Protein AF-A0A329S480-F1 (afdb_monomer_lite)

Organism: NCBI:txid29920

Secondary structure (DSSP, 8-state):
--HHHHHHHHHHHS---HHHHHHHHHHHHHHT-HHHHHHHHHH----HHHHHHHHHHHHHTT-HHHHHHHHHHS---HHHHHHHHHH---HHHHHHHHHHHHHHHHHT-

Radius of gyration: 14.13 Å; chains: 1; bounding box: 31×25×46 Å

Structure (mmCIF, N/CA/C/O backbone):
data_AF-A0A329S480-F1
#
_entry.id   AF-A0A329S480-F1
#
loop_
_atom_site.group_PDB
_atom_site.id
_atom_site.type_symbol
_atom_site.label_atom_id
_atom_site.label_alt_id
_atom_site.label_comp_id
_atom_site.label_asym_id
_atom_site.label_entity_id
_atom_site.label_seq_id
_atom_site.pdbx_PDB_ins_code
_atom_site.Cartn_x
_atom_site.Cartn_y
_atom_site.Cartn_z
_atom_site.occupancy
_atom_site.B_iso_or_equiv
_atom_site.auth_seq_id
_atom_site.auth_comp_id
_atom_site.auth_asym_id
_atom_site.auth_atom_id
_atom_site.pdbx_PDB_model_num
ATOM 1 N N . MET A 1 1 ? -0.527 6.007 -25.780 1.00 40.62 1 MET A N 1
ATOM 2 C CA . MET A 1 1 ? 0.081 4.682 -25.533 1.00 40.62 1 MET A CA 1
ATOM 3 C C . MET A 1 1 ? 0.460 4.602 -24.070 1.00 40.62 1 MET A C 1
ATOM 5 O O . MET A 1 1 ? 1.236 5.419 -23.592 1.00 40.62 1 MET A O 1
ATOM 9 N N . SER A 1 2 ? -0.201 3.707 -23.349 1.00 47.31 2 SER A N 1
ATOM 10 C CA . SER A 1 2 ? -0.202 3.610 -21.893 1.00 47.31 2 SER A CA 1
ATOM 11 C C . SER A 1 2 ? 1.169 3.182 -21.370 1.00 47.31 2 SER A C 1
ATOM 13 O O . SER A 1 2 ? 1.542 2.022 -21.517 1.00 47.31 2 SER A O 1
ATOM 15 N N . GLY A 1 3 ? 1.911 4.093 -20.731 1.00 57.50 3 GLY A N 1
ATOM 16 C CA . GLY A 1 3 ? 3.223 3.790 -20.135 1.00 57.50 3 GLY A CA 1
ATOM 17 C C . GLY A 1 3 ? 3.207 2.587 -19.178 1.00 57.50 3 GLY A C 1
ATOM 18 O O . GLY A 1 3 ? 4.215 1.901 -19.047 1.00 57.50 3 GLY A O 1
ATOM 19 N N . GLY A 1 4 ? 2.048 2.258 -18.593 1.00 58.38 4 GLY A N 1
ATOM 20 C CA . GLY A 1 4 ? 1.856 1.045 -17.794 1.00 58.38 4 GLY A CA 1
ATOM 21 C C . GLY A 1 4 ? 2.103 -0.265 -18.556 1.00 58.38 4 GLY A C 1
ATOM 22 O O . GLY A 1 4 ? 2.667 -1.185 -17.978 1.00 58.38 4 GLY A O 1
ATOM 23 N N . ILE A 1 5 ? 1.772 -0.341 -19.851 1.00 59.41 5 ILE A N 1
ATOM 24 C CA . ILE A 1 5 ? 1.969 -1.557 -20.666 1.00 59.41 5 ILE A CA 1
ATOM 25 C C . ILE A 1 5 ? 3.462 -1.802 -20.928 1.00 59.41 5 ILE A C 1
ATOM 27 O O . ILE A 1 5 ? 3.919 -2.940 -20.864 1.00 59.41 5 ILE A O 1
ATOM 31 N N . VAL A 1 6 ? 4.241 -0.738 -21.163 1.00 59.88 6 VAL A N 1
ATOM 32 C CA . VAL A 1 6 ? 5.698 -0.840 -21.372 1.00 59.88 6 VAL A CA 1
ATOM 33 C C . VAL A 1 6 ? 6.399 -1.279 -2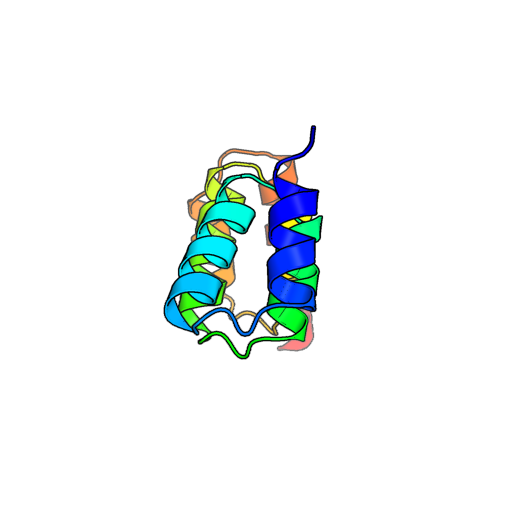0.084 1.00 59.88 6 VAL A C 1
ATOM 35 O O . VAL A 1 6 ? 7.239 -2.175 -20.114 1.00 59.88 6 VAL A O 1
ATOM 38 N N . VAL A 1 7 ? 6.009 -0.707 -18.940 1.00 61.06 7 VAL A N 1
ATOM 39 C CA . VAL A 1 7 ? 6.541 -1.092 -17.623 1.00 61.06 7 VAL A CA 1
ATOM 40 C C . VAL A 1 7 ? 6.199 -2.546 -17.290 1.00 61.06 7 VAL A C 1
ATOM 42 O O . VAL A 1 7 ? 7.069 -3.290 -16.843 1.00 61.06 7 VAL A O 1
ATOM 45 N N . LEU A 1 8 ? 4.965 -2.980 -17.560 1.00 59.38 8 LEU A N 1
ATOM 46 C CA . LEU A 1 8 ? 4.533 -4.358 -17.329 1.00 59.38 8 LEU A CA 1
ATOM 47 C C . LEU A 1 8 ? 5.309 -5.358 -18.202 1.00 59.38 8 LEU A C 1
ATOM 49 O O . LEU A 1 8 ? 5.731 -6.404 -17.712 1.00 59.38 8 LEU A O 1
ATOM 53 N N . ALA A 1 9 ? 5.542 -5.025 -19.475 1.00 58.69 9 ALA A N 1
ATOM 54 C CA . ALA A 1 9 ? 6.327 -5.853 -20.389 1.00 58.69 9 ALA A CA 1
ATOM 55 C C . ALA A 1 9 ? 7.785 -6.007 -19.922 1.00 58.69 9 ALA A C 1
ATOM 57 O O . ALA A 1 9 ? 8.323 -7.114 -19.966 1.00 58.69 9 ALA A O 1
ATOM 58 N N . LEU A 1 10 ? 8.401 -4.938 -19.405 1.00 59.81 10 LEU A N 1
ATOM 59 C CA . LEU A 1 10 ? 9.741 -4.998 -18.812 1.00 59.81 10 LEU A CA 1
ATOM 60 C C . LEU A 1 10 ? 9.762 -5.838 -17.530 1.00 59.81 10 LEU A C 1
ATOM 62 O O . LEU A 1 10 ? 10.619 -6.700 -17.401 1.00 59.81 10 LEU A O 1
ATOM 66 N N . CYS A 1 11 ? 8.786 -5.681 -16.632 1.00 59.91 11 CYS A N 1
ATOM 67 C CA . CYS A 1 11 ? 8.688 -6.506 -15.417 1.00 59.91 11 CYS A CA 1
ATOM 68 C C . CYS A 1 11 ? 8.460 -8.000 -15.720 1.00 59.91 11 CYS A C 1
ATOM 70 O O . CYS A 1 11 ? 8.697 -8.862 -14.869 1.00 59.91 11 CYS A O 1
ATOM 72 N N . ASN A 1 12 ? 7.924 -8.321 -16.901 1.00 61.12 12 ASN A N 1
ATOM 73 C CA . ASN A 1 12 ? 7.637 -9.689 -17.322 1.00 61.12 12 ASN A CA 1
ATOM 74 C C . ASN A 1 12 ? 8.783 -10.353 -18.092 1.00 61.12 12 ASN A C 1
ATOM 76 O O . ASN A 1 12 ? 8.968 -11.551 -17.907 1.00 61.12 12 ASN A O 1
ATOM 80 N N . ASN A 1 13 ? 9.548 -9.605 -18.894 1.00 59.62 13 ASN A N 1
ATOM 81 C CA . ASN A 1 13 ? 10.580 -10.161 -19.780 1.00 59.62 13 ASN A CA 1
ATOM 82 C C . ASN A 1 13 ? 12.020 -9.733 -19.448 1.00 59.62 13 ASN A C 1
ATOM 84 O O . ASN A 1 13 ? 12.955 -10.360 -19.938 1.00 59.62 13 ASN A O 1
ATOM 88 N N . ALA A 1 14 ? 12.226 -8.691 -18.639 1.00 57.84 14 ALA A N 1
ATOM 89 C CA . ALA A 1 14 ? 13.546 -8.237 -18.217 1.00 57.84 14 ALA A CA 1
ATOM 90 C C . ALA A 1 14 ? 13.737 -8.471 -16.713 1.00 57.84 14 ALA A C 1
ATOM 92 O O . ALA A 1 14 ? 12.840 -8.235 -15.904 1.00 57.84 14 ALA A O 1
ATOM 93 N N . CYS A 1 15 ? 14.935 -8.913 -16.330 1.00 63.41 15 CYS A N 1
ATOM 94 C CA . CYS A 1 15 ? 15.351 -8.995 -14.935 1.00 63.41 15 CYS A CA 1
ATOM 95 C C . CYS A 1 15 ? 15.593 -7.564 -14.420 1.00 63.41 15 CYS A C 1
ATOM 97 O O . CYS A 1 15 ? 16.723 -7.077 -14.429 1.00 63.41 15 CYS A O 1
ATOM 99 N N . ILE A 1 16 ? 14.524 -6.835 -14.075 1.00 74.31 16 ILE A N 1
ATOM 100 C CA . ILE A 1 16 ? 14.665 -5.514 -13.451 1.00 74.31 16 ILE A CA 1
ATOM 101 C C . ILE A 1 16 ? 15.292 -5.690 -12.065 1.00 74.31 16 ILE A C 1
ATOM 103 O O . ILE A 1 16 ? 14.961 -6.633 -11.340 1.00 74.31 16 ILE A O 1
ATOM 107 N N . SER A 1 17 ? 16.222 -4.804 -11.706 1.00 84.69 17 SER A N 1
ATOM 108 C CA . SER A 1 17 ? 16.882 -4.852 -10.400 1.00 84.69 17 SER A CA 1
ATOM 109 C C . SER A 1 17 ? 15.873 -4.623 -9.271 1.00 84.69 17 SER A C 1
ATOM 111 O O . SER A 1 17 ? 14.839 -3.983 -9.469 1.00 84.69 17 SER A O 1
ATOM 113 N N . SER A 1 18 ? 16.182 -5.099 -8.062 1.00 83.88 18 SER A N 1
ATOM 114 C CA . SER A 1 18 ? 15.340 -4.858 -6.880 1.00 83.88 18 SER A CA 1
ATOM 115 C C . SER A 1 18 ? 15.127 -3.365 -6.603 1.00 83.88 18 SER A C 1
ATOM 117 O O . SER A 1 18 ? 14.048 -2.968 -6.172 1.00 83.88 18 SER A O 1
ATOM 119 N N . GLU A 1 19 ? 16.131 -2.534 -6.891 1.00 88.06 19 GLU A N 1
ATOM 120 C CA . GLU A 1 19 ? 16.048 -1.073 -6.786 1.00 88.06 19 GLU A CA 1
ATOM 121 C C . GLU A 1 19 ? 15.049 -0.490 -7.794 1.00 88.06 19 GLU A C 1
ATOM 123 O O . GLU A 1 19 ? 14.165 0.280 -7.424 1.00 88.06 19 GLU A O 1
ATOM 128 N N . MET A 1 20 ? 15.116 -0.930 -9.053 1.00 88.81 20 MET A N 1
ATOM 129 C CA . MET A 1 20 ? 14.167 -0.502 -10.077 1.00 88.81 20 MET A CA 1
ATOM 130 C C . MET A 1 20 ? 12.749 -0.984 -9.756 1.00 88.81 20 MET A C 1
ATOM 132 O O . MET A 1 20 ? 11.795 -0.221 -9.883 1.00 88.81 20 MET A O 1
ATOM 136 N N . ALA A 1 21 ? 12.589 -2.226 -9.294 1.00 90.62 21 ALA A N 1
ATOM 137 C CA . ALA A 1 21 ? 11.292 -2.752 -8.877 1.00 90.62 21 ALA A CA 1
ATOM 138 C C . ALA A 1 21 ? 10.685 -1.926 -7.730 1.00 90.62 21 ALA A C 1
ATOM 140 O O . ALA A 1 21 ? 9.487 -1.639 -7.754 1.00 90.62 21 ALA A O 1
ATOM 141 N N . LEU A 1 22 ? 11.508 -1.504 -6.762 1.00 92.88 22 LEU A N 1
ATOM 142 C CA . LEU A 1 22 ? 11.101 -0.631 -5.663 1.00 92.88 22 LEU A CA 1
ATOM 143 C C . LEU A 1 22 ? 10.622 0.736 -6.168 1.00 92.88 22 LEU A C 1
ATOM 145 O O . LEU A 1 22 ? 9.525 1.170 -5.808 1.00 92.88 22 LEU A O 1
ATOM 149 N N . GLU A 1 23 ? 11.407 1.395 -7.022 1.00 92.88 23 GLU A N 1
A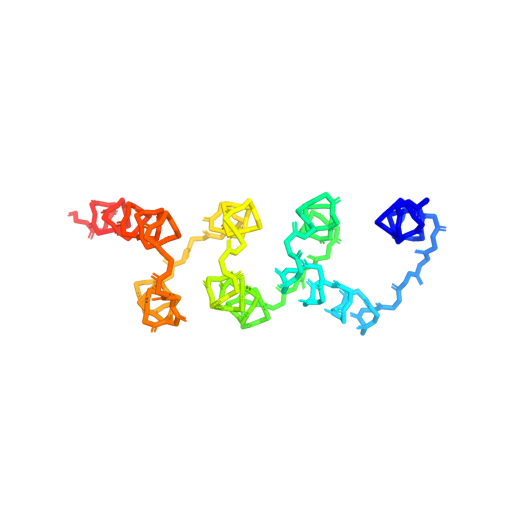TOM 150 C CA . GLU A 1 23 ? 11.052 2.708 -7.570 1.00 92.88 23 GLU A CA 1
ATOM 151 C C . GLU A 1 23 ? 9.750 2.640 -8.382 1.00 92.88 23 GLU A C 1
ATOM 153 O O . GLU A 1 23 ? 8.830 3.444 -8.190 1.00 92.88 23 GLU A O 1
ATOM 158 N N . VAL 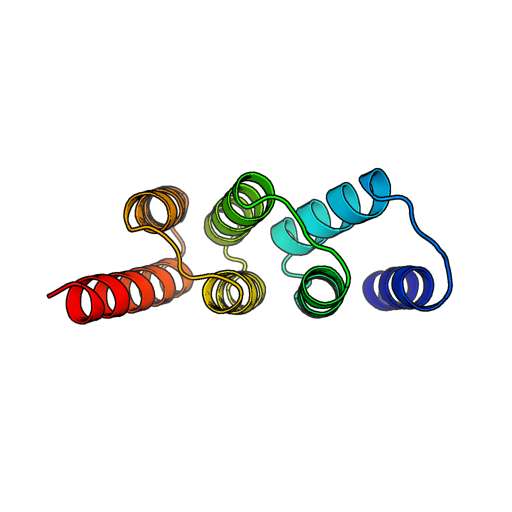A 1 24 ? 9.634 1.636 -9.258 1.00 93.25 24 VAL A N 1
ATOM 159 C CA . VAL A 1 24 ? 8.437 1.415 -10.076 1.00 93.25 24 VAL A CA 1
ATOM 160 C C . VAL A 1 24 ? 7.223 1.155 -9.186 1.00 93.25 24 VAL A C 1
ATOM 162 O O . VAL A 1 24 ? 6.163 1.736 -9.428 1.00 93.25 24 VAL A O 1
ATOM 165 N N . PHE A 1 25 ? 7.366 0.335 -8.142 1.00 95.38 25 PHE A N 1
ATOM 166 C CA . PHE A 1 25 ? 6.292 0.038 -7.196 1.00 95.38 25 PHE A CA 1
ATOM 167 C C . PHE A 1 25 ? 5.788 1.304 -6.493 1.00 95.38 25 PHE A C 1
ATOM 169 O O . PHE A 1 25 ? 4.589 1.594 -6.530 1.00 95.38 25 PHE A O 1
ATOM 176 N N . GLN A 1 26 ? 6.691 2.110 -5.929 1.00 95.94 26 GLN A N 1
ATOM 177 C CA . GLN A 1 26 ? 6.335 3.361 -5.252 1.00 95.94 26 GLN A CA 1
ATOM 178 C C . GLN A 1 26 ? 5.668 4.357 -6.210 1.00 95.94 26 GLN A C 1
ATOM 180 O O . GLN A 1 26 ? 4.644 4.967 -5.882 1.00 95.94 26 GLN A O 1
ATOM 185 N N . LYS A 1 27 ? 6.200 4.496 -7.432 1.00 95.75 27 LYS A N 1
ATOM 186 C CA . LYS A 1 27 ? 5.639 5.405 -8.438 1.00 95.75 27 LYS A CA 1
ATOM 187 C C . LYS A 1 27 ? 4.262 4.953 -8.914 1.00 95.75 27 LYS A C 1
ATOM 189 O O . LYS A 1 27 ? 3.375 5.793 -9.077 1.00 95.75 27 LYS A O 1
ATOM 194 N N . ALA A 1 28 ? 4.079 3.653 -9.133 1.00 96.00 28 ALA A N 1
ATOM 195 C CA . ALA A 1 28 ? 2.804 3.069 -9.525 1.00 96.00 28 ALA A CA 1
ATOM 196 C C . ALA A 1 28 ? 1.753 3.259 -8.427 1.00 96.00 28 ALA A C 1
ATOM 198 O O . ALA A 1 28 ? 0.647 3.712 -8.726 1.00 96.00 28 ALA A O 1
ATOM 199 N N . ALA A 1 29 ? 2.122 3.017 -7.165 1.00 97.56 29 ALA A N 1
ATOM 200 C CA . ALA A 1 29 ? 1.227 3.213 -6.033 1.00 97.56 29 ALA A CA 1
ATOM 201 C C . ALA A 1 29 ? 0.783 4.679 -5.897 1.00 97.56 29 ALA A C 1
ATOM 203 O O . ALA A 1 29 ? -0.406 4.973 -5.791 1.00 97.56 29 ALA A O 1
ATOM 204 N N . SER A 1 30 ? 1.732 5.612 -6.004 1.00 96.44 30 SER A N 1
ATOM 205 C CA . SER A 1 30 ? 1.476 7.055 -5.937 1.00 96.44 30 SER A CA 1
ATOM 206 C C . SER A 1 30 ? 0.553 7.568 -7.054 1.00 96.44 30 SER A C 1
ATOM 208 O O . SER A 1 30 ? -0.219 8.505 -6.836 1.00 96.44 30 SER A O 1
ATOM 210 N N . ARG A 1 31 ? 0.625 6.963 -8.249 1.00 96.00 31 ARG A N 1
ATOM 211 C CA . ARG A 1 31 ? -0.132 7.367 -9.448 1.00 96.00 31 ARG A CA 1
ATOM 212 C C . ARG A 1 31 ? -1.436 6.596 -9.668 1.00 96.00 31 ARG A C 1
ATOM 214 O O . ARG A 1 31 ? -2.118 6.882 -10.647 1.00 96.00 31 ARG A O 1
ATOM 221 N N . GLY A 1 32 ? -1.757 5.616 -8.824 1.00 95.69 32 GLY A N 1
ATOM 222 C CA . GLY A 1 32 ? -2.977 4.821 -8.987 1.00 95.69 32 GLY A CA 1
ATOM 223 C C . GLY A 1 32 ? -2.899 3.721 -10.040 1.00 95.69 32 GLY A C 1
ATOM 224 O O . GLY A 1 32 ? -3.934 3.282 -10.524 1.00 95.69 32 GLY A O 1
ATOM 225 N N . ASN A 1 33 ? -1.699 3.278 -10.420 1.00 95.94 33 ASN A N 1
ATOM 226 C CA . ASN A 1 33 ? -1.520 2.272 -11.465 1.00 95.94 33 ASN A CA 1
ATOM 227 C C . ASN A 1 33 ? -1.574 0.849 -10.884 1.00 95.94 33 ASN A C 1
ATOM 229 O O . ASN A 1 33 ? -0.549 0.173 -10.761 1.00 95.94 33 ASN A O 1
ATOM 233 N N . ASP A 1 34 ? -2.766 0.403 -10.484 1.00 95.88 34 ASP A N 1
ATOM 234 C CA . ASP A 1 34 ? -2.967 -0.893 -9.830 1.00 95.88 34 ASP A CA 1
ATOM 235 C C . ASP A 1 34 ? -2.610 -2.090 -10.726 1.00 95.88 34 ASP A C 1
ATOM 237 O O . ASP A 1 34 ? -2.133 -3.108 -10.224 1.00 95.88 34 ASP A O 1
ATOM 241 N N . GLU A 1 35 ? -2.711 -1.929 -12.045 1.00 94.19 35 GLU A N 1
ATOM 242 C CA . GLU A 1 35 ? -2.274 -2.914 -13.046 1.00 94.19 35 GLU A CA 1
ATOM 243 C C . GLU A 1 35 ? -0.755 -3.164 -13.047 1.00 94.19 35 GLU A C 1
ATOM 245 O O . GLU A 1 35 ? -0.299 -4.205 -13.511 1.00 94.19 35 GLU A O 1
ATOM 250 N N . VAL A 1 36 ? 0.042 -2.246 -12.485 1.00 92.88 36 VAL A N 1
ATOM 251 C CA . VAL A 1 36 ? 1.484 -2.446 -12.246 1.00 92.88 36 VAL A CA 1
ATOM 252 C C . VAL A 1 36 ? 1.760 -2.869 -10.799 1.00 92.88 36 VAL A C 1
ATOM 254 O O . VAL A 1 36 ? 2.630 -3.701 -10.556 1.00 92.88 36 VAL A O 1
ATOM 257 N N . VAL A 1 37 ? 0.998 -2.360 -9.828 1.00 95.50 37 VAL A N 1
ATOM 258 C CA . VAL A 1 37 ? 1.164 -2.704 -8.402 1.00 95.50 37 VAL A CA 1
ATOM 259 C C . VAL A 1 37 ? 0.891 -4.189 -8.136 1.00 95.50 37 VAL A C 1
ATOM 261 O O . VAL A 1 37 ? 1.699 -4.841 -7.476 1.00 95.50 37 VAL A O 1
ATOM 264 N N . LYS A 1 38 ? -0.212 -4.741 -8.665 1.00 94.56 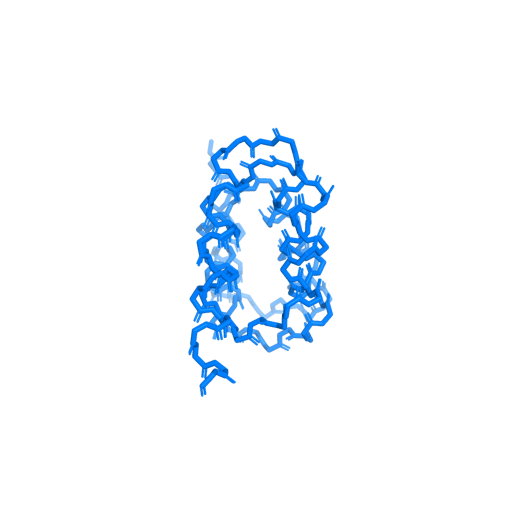38 LYS A N 1
ATOM 265 C CA . LYS A 1 38 ? -0.596 -6.156 -8.486 1.00 94.56 38 LYS A CA 1
ATOM 266 C C . LYS A 1 38 ? 0.525 -7.131 -8.893 1.00 94.56 38 LYS A C 1
ATOM 268 O O . LYS A 1 38 ? 0.942 -7.927 -8.049 1.00 94.56 38 LYS A O 1
ATOM 273 N N . PRO A 1 39 ? 1.062 -7.086 -10.132 1.00 91.75 39 PRO A N 1
ATOM 274 C CA . PRO A 1 39 ? 2.105 -8.018 -10.546 1.00 91.75 39 PRO A CA 1
ATOM 275 C C . PRO A 1 39 ? 3.412 -7.808 -9.776 1.00 91.75 39 PRO A C 1
ATOM 277 O O . PRO A 1 39 ? 4.076 -8.791 -9.455 1.0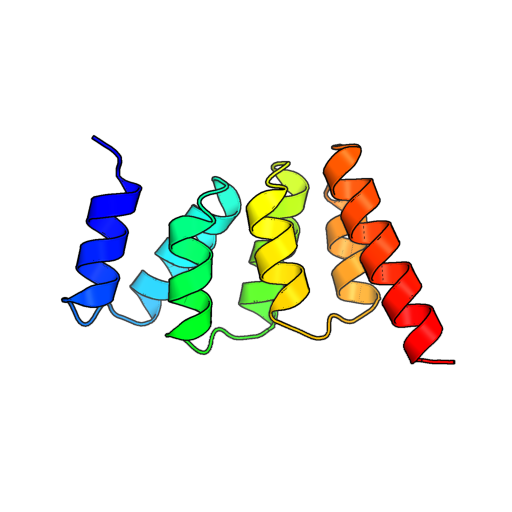0 91.75 39 PRO A O 1
ATOM 280 N N . LEU A 1 40 ? 3.766 -6.572 -9.409 1.00 92.19 40 LEU A N 1
ATOM 281 C CA . LEU A 1 40 ? 4.961 -6.324 -8.600 1.00 92.19 40 LEU A CA 1
ATOM 282 C C . LEU A 1 40 ? 4.853 -6.953 -7.207 1.00 92.19 40 LEU A C 1
ATOM 284 O O . LEU A 1 40 ? 5.796 -7.611 -6.782 1.00 92.19 40 LEU A O 1
ATOM 288 N N . LEU A 1 41 ? 3.702 -6.837 -6.534 1.00 94.31 41 LEU A N 1
ATOM 289 C CA . LEU A 1 41 ? 3.470 -7.501 -5.243 1.00 94.31 41 LEU A CA 1
ATOM 290 C C . LEU A 1 41 ? 3.516 -9.028 -5.343 1.00 94.31 41 LEU A C 1
ATOM 292 O O . LEU A 1 41 ? 3.960 -9.675 -4.401 1.00 94.31 41 LEU A O 1
ATOM 296 N N . SER A 1 42 ? 3.075 -9.606 -6.466 1.00 91.56 42 SER A N 1
ATOM 297 C CA . SER A 1 42 ? 3.144 -11.061 -6.671 1.00 91.56 42 SER A CA 1
ATOM 298 C C . SER A 1 42 ? 4.554 -11.579 -6.966 1.00 91.56 42 SER A C 1
ATOM 300 O O . SER A 1 42 ? 4.855 -12.733 -6.680 1.00 91.56 42 SER A O 1
ATOM 302 N N . LYS A 1 43 ? 5.412 -10.744 -7.564 1.00 89.38 43 LYS A N 1
ATOM 303 C CA . LYS A 1 43 ? 6.742 -11.146 -8.042 1.00 89.38 43 LYS A CA 1
ATOM 304 C C . LYS A 1 43 ? 7.861 -10.820 -7.068 1.00 89.38 43 LYS A C 1
ATOM 306 O O . LYS A 1 43 ? 8.856 -11.537 -7.028 1.00 89.38 43 LYS A O 1
ATOM 311 N N . TYR A 1 44 ? 7.719 -9.731 -6.319 1.00 89.88 44 TYR A N 1
ATOM 312 C CA . TYR A 1 44 ? 8.770 -9.197 -5.467 1.00 89.88 44 TYR A CA 1
ATOM 313 C C . TYR A 1 44 ? 8.343 -9.208 -4.005 1.00 89.88 44 TYR A C 1
ATOM 315 O O . TYR A 1 44 ? 7.255 -8.763 -3.638 1.00 89.88 44 TYR A O 1
ATOM 323 N N . CYS A 1 45 ? 9.254 -9.659 -3.147 1.00 90.88 45 CYS A N 1
ATOM 324 C CA . CYS A 1 45 ? 9.081 -9.591 -1.705 1.00 90.88 45 CYS A CA 1
ATOM 325 C C . CYS A 1 45 ? 9.567 -8.228 -1.191 1.00 90.88 45 CYS A C 1
ATOM 327 O O . CYS A 1 45 ? 10.704 -8.079 -0.747 1.00 90.88 45 CYS A O 1
ATOM 329 N N . PHE A 1 46 ? 8.722 -7.202 -1.308 1.00 94.31 46 PHE A N 1
ATOM 330 C CA . PHE A 1 46 ? 9.018 -5.897 -0.714 1.00 94.31 46 PHE A CA 1
ATOM 331 C C . PHE A 1 46 ? 8.950 -5.964 0.813 1.00 94.31 46 PHE A C 1
ATOM 333 O O . PHE A 1 46 ? 8.063 -6.613 1.370 1.00 94.31 46 PHE A O 1
ATOM 340 N N . ALA A 1 47 ? 9.840 -5.229 1.483 1.00 95.94 47 ALA A N 1
ATOM 341 C CA . ALA A 1 47 ? 9.774 -5.047 2.927 1.00 95.94 47 ALA A CA 1
ATOM 342 C C . ALA A 1 47 ? 8.423 -4.439 3.349 1.00 95.94 47 ALA A C 1
ATOM 344 O O . ALA A 1 47 ? 7.847 -3.619 2.629 1.00 95.94 47 ALA A O 1
ATOM 345 N N . LEU A 1 48 ? 7.941 -4.794 4.543 1.00 96.31 48 LEU A N 1
ATOM 346 C CA . LEU A 1 48 ? 6.660 -4.297 5.057 1.00 96.31 48 LEU A CA 1
ATOM 347 C C . LEU A 1 48 ? 6.614 -2.761 5.111 1.00 96.31 48 LEU A C 1
ATOM 349 O O . LEU A 1 48 ? 5.617 -2.170 4.710 1.00 96.31 48 LEU A O 1
ATOM 353 N N . SER A 1 49 ? 7.717 -2.115 5.503 1.00 96.50 49 SER A N 1
ATOM 354 C CA . SER A 1 49 ? 7.844 -0.650 5.534 1.00 96.50 49 SER A CA 1
ATOM 355 C C . SER A 1 49 ? 7.675 -0.001 4.155 1.00 96.50 49 SER A C 1
ATOM 357 O O . SER A 1 49 ? 7.078 1.065 4.039 1.00 96.50 49 SER A O 1
ATOM 359 N N . VAL A 1 50 ? 8.141 -0.658 3.089 1.00 97.06 50 VAL A N 1
ATOM 360 C CA . VAL A 1 50 ? 7.950 -0.195 1.705 1.00 97.06 50 VAL A CA 1
ATOM 361 C C . VAL A 1 50 ? 6.477 -0.271 1.313 1.00 97.06 50 VAL A C 1
ATOM 363 O O . VAL A 1 50 ? 5.944 0.666 0.715 1.00 97.06 50 VAL A O 1
ATOM 366 N N . LYS A 1 51 ? 5.808 -1.381 1.642 1.00 97.69 51 LYS A N 1
ATOM 367 C CA . LYS A 1 51 ? 4.376 -1.553 1.370 1.00 97.69 51 LYS A CA 1
ATOM 368 C C . LYS A 1 51 ? 3.535 -0.565 2.193 1.00 97.69 51 LYS A C 1
ATOM 370 O O . LYS A 1 51 ? 2.556 -0.037 1.673 1.00 97.69 51 LYS A O 1
ATOM 375 N N . GLU A 1 52 ? 3.932 -0.277 3.435 1.00 98.06 52 GLU A N 1
ATOM 376 C CA . GLU A 1 52 ? 3.265 0.697 4.309 1.00 98.06 52 GLU A CA 1
ATOM 377 C C . GLU A 1 52 ? 3.363 2.108 3.725 1.00 98.06 52 GLU A C 1
ATOM 379 O O . GLU A 1 52 ? 2.346 2.785 3.582 1.00 98.06 52 GLU A O 1
ATOM 384 N N . GLU A 1 53 ? 4.558 2.530 3.299 1.00 97.81 53 GLU A N 1
ATOM 385 C CA . GLU A 1 53 ? 4.737 3.827 2.642 1.00 97.81 53 GLU A CA 1
ATOM 386 C C . GLU A 1 53 ? 3.904 3.916 1.356 1.00 97.81 53 GLU A C 1
ATOM 388 O O . GLU A 1 53 ? 3.256 4.930 1.097 1.00 97.81 53 GLU A O 1
ATOM 393 N N . ALA A 1 54 ? 3.839 2.835 0.572 1.00 98.06 54 ALA A N 1
ATOM 394 C CA . ALA A 1 54 ? 2.991 2.778 -0.613 1.00 98.06 54 ALA A CA 1
ATOM 395 C C . ALA A 1 54 ? 1.492 2.891 -0.270 1.00 98.06 54 ALA A C 1
ATOM 397 O O . ALA A 1 54 ? 0.768 3.599 -0.972 1.00 98.06 54 ALA A O 1
ATOM 398 N N . MET A 1 55 ? 1.030 2.264 0.820 1.00 98.38 55 MET A N 1
ATOM 399 C CA . MET A 1 55 ? -0.340 2.403 1.329 1.00 98.38 55 MET A CA 1
ATOM 400 C C . MET A 1 55 ? -0.642 3.855 1.720 1.00 98.38 55 MET A C 1
ATOM 402 O O . MET A 1 55 ? -1.656 4.412 1.298 1.00 98.38 55 MET A O 1
ATOM 406 N N . VAL A 1 56 ? 0.253 4.486 2.485 1.00 98.44 56 VAL A N 1
ATOM 407 C CA . VAL A 1 56 ? 0.111 5.878 2.934 1.00 98.44 56 VAL A CA 1
ATOM 408 C C . VAL A 1 56 ? 0.127 6.839 1.743 1.00 98.44 56 VAL A C 1
ATOM 410 O O . VAL A 1 56 ? -0.716 7.732 1.658 1.00 98.44 56 VAL A O 1
ATOM 413 N N . CYS A 1 57 ? 1.033 6.642 0.784 1.00 97.94 57 CYS A N 1
ATOM 414 C CA . CYS A 1 57 ? 1.089 7.424 -0.448 1.00 97.94 57 CYS A CA 1
ATOM 415 C C . CYS A 1 57 ? -0.178 7.269 -1.298 1.00 97.94 57 CYS A C 1
ATOM 417 O O . CYS A 1 57 ? -0.717 8.269 -1.773 1.00 97.94 57 CYS A O 1
ATOM 419 N N . ALA A 1 58 ? -0.675 6.042 -1.473 1.00 98.12 58 ALA A N 1
ATOM 420 C CA . ALA A 1 58 ? -1.918 5.786 -2.193 1.00 98.12 58 ALA A CA 1
ATOM 421 C C . ALA A 1 58 ? -3.105 6.479 -1.508 1.00 98.12 58 ALA A C 1
ATOM 423 O O . ALA A 1 58 ? -3.897 7.140 -2.178 1.00 98.12 58 ALA A O 1
ATOM 424 N N . ALA A 1 59 ? -3.189 6.401 -0.177 1.00 98.31 59 ALA A N 1
ATOM 425 C CA . ALA A 1 59 ? -4.237 7.055 0.597 1.00 98.31 59 ALA A CA 1
ATOM 426 C C . ALA A 1 59 ? -4.184 8.585 0.464 1.00 98.31 59 ALA A C 1
ATOM 428 O O . ALA A 1 59 ? -5.196 9.219 0.154 1.00 98.31 59 ALA A O 1
ATOM 429 N N . ARG A 1 60 ? -2.993 9.173 0.632 1.00 98.31 60 ARG A N 1
ATOM 430 C CA . ARG A 1 60 ? -2.741 10.615 0.480 1.00 98.31 60 ARG A CA 1
ATOM 431 C C . ARG A 1 60 ? -3.164 11.135 -0.892 1.00 98.31 60 ARG A C 1
ATOM 433 O O . ARG A 1 60 ? -3.717 12.226 -0.988 1.00 98.31 60 ARG A O 1
ATOM 440 N N . ASN A 1 61 ? -2.933 10.339 -1.932 1.00 97.56 61 ASN A N 1
ATOM 441 C CA . ASN A 1 61 ? -3.200 10.710 -3.319 1.00 97.56 61 ASN A CA 1
ATOM 442 C C . ASN A 1 61 ? -4.586 10.274 -3.827 1.00 97.56 61 ASN A C 1
ATOM 444 O O . ASN A 1 61 ? -4.845 10.404 -5.021 1.00 97.56 61 ASN A O 1
ATOM 448 N N . GLY A 1 62 ? -5.462 9.737 -2.971 1.00 97.75 62 GLY A N 1
ATOM 449 C CA . GLY A 1 62 ? -6.812 9.331 -3.383 1.00 97.75 62 GLY A CA 1
ATOM 450 C C . GLY A 1 62 ? -6.863 8.055 -4.240 1.00 97.75 62 GLY A C 1
ATOM 451 O O . GLY A 1 62 ? -7.855 7.800 -4.917 1.00 97.75 62 GLY A O 1
ATOM 452 N N . GLN A 1 63 ? -5.801 7.245 -4.255 1.00 98.00 63 GLN A N 1
ATOM 453 C CA . GLN A 1 63 ? -5.644 6.116 -5.179 1.00 98.00 63 GLN A CA 1
ATOM 454 C C . GLN A 1 63 ? -6.373 4.858 -4.692 1.00 98.00 63 GLN A C 1
ATOM 456 O O . GLN A 1 63 ? -5.765 3.879 -4.255 1.00 98.00 63 GLN A O 1
ATOM 461 N N . LEU A 1 64 ? -7.704 4.883 -4.783 1.00 97.56 64 LEU A N 1
ATOM 462 C CA . LEU A 1 64 ? -8.600 3.870 -4.221 1.00 97.56 64 LEU A CA 1
ATOM 463 C C . LEU A 1 64 ? -8.288 2.429 -4.666 1.00 97.56 64 LEU A C 1
ATOM 465 O O . LEU A 1 64 ? -8.275 1.523 -3.834 1.00 97.56 64 LEU A O 1
ATOM 469 N N . ASN A 1 65 ? -8.041 2.195 -5.959 1.00 97.75 65 ASN A N 1
ATOM 470 C CA . ASN A 1 65 ? -7.811 0.838 -6.479 1.00 97.75 65 ASN A CA 1
ATOM 471 C C . ASN A 1 65 ? -6.470 0.263 -6.016 1.00 97.75 65 ASN A C 1
ATOM 473 O O . ASN A 1 65 ? -6.412 -0.882 -5.575 1.00 97.75 65 ASN A O 1
ATOM 477 N N . VAL A 1 66 ? -5.412 1.079 -6.029 1.00 97.88 66 VAL A N 1
ATOM 478 C CA . VAL A 1 66 ? -4.113 0.705 -5.455 1.00 97.88 66 VAL A CA 1
ATOM 479 C C . VAL A 1 66 ? -4.256 0.395 -3.970 1.00 97.88 66 VAL A C 1
ATOM 481 O O . VAL A 1 66 ? -3.733 -0.614 -3.505 1.00 97.88 66 VAL A O 1
ATOM 484 N N . LEU A 1 67 ? -4.988 1.228 -3.227 1.00 97.44 67 LEU A N 1
ATOM 485 C CA . LEU A 1 67 ? -5.183 1.026 -1.797 1.00 97.44 67 LEU A CA 1
ATOM 486 C C . LEU A 1 67 ? -5.866 -0.311 -1.503 1.00 97.44 67 LEU A C 1
ATOM 488 O O . LEU A 1 67 ? -5.413 -1.044 -0.633 1.00 97.44 67 LEU A O 1
ATOM 492 N N . LYS A 1 68 ? -6.909 -0.671 -2.263 1.00 97.19 68 LYS A N 1
ATOM 493 C CA . LYS A 1 68 ? -7.573 -1.978 -2.136 1.00 97.19 68 LYS A CA 1
ATOM 494 C C . LYS A 1 68 ? -6.598 -3.135 -2.357 1.00 97.19 68 LYS A C 1
ATOM 496 O O . LYS A 1 68 ? -6.632 -4.096 -1.596 1.00 97.19 68 LYS A O 1
ATOM 501 N N . VAL A 1 69 ? -5.721 -3.026 -3.357 1.00 97.62 69 VAL A N 1
ATOM 502 C CA . VAL A 1 69 ? -4.692 -4.039 -3.641 1.00 97.62 69 VAL A CA 1
ATOM 503 C C . VAL A 1 69 ? -3.702 -4.160 -2.479 1.00 97.62 69 VAL A C 1
ATOM 505 O O . VAL A 1 69 ? -3.473 -5.263 -1.992 1.00 97.62 69 VAL A O 1
ATOM 508 N N . ILE A 1 70 ? -3.155 -3.044 -1.989 1.00 96.88 70 ILE A N 1
ATOM 509 C CA . ILE A 1 70 ? -2.163 -3.049 -0.901 1.00 96.88 70 ILE A CA 1
ATOM 510 C C . ILE A 1 70 ? -2.795 -3.493 0.432 1.00 96.88 70 ILE A C 1
ATOM 512 O O . ILE A 1 70 ? -2.218 -4.293 1.165 1.00 96.88 70 ILE A O 1
ATOM 516 N N . CYS A 1 71 ? -4.016 -3.054 0.749 1.00 95.81 71 CYS A N 1
ATOM 517 C CA . CYS A 1 71 ? -4.732 -3.493 1.950 1.00 95.81 71 CYS A CA 1
ATOM 518 C C . CYS A 1 71 ? -5.097 -4.986 1.928 1.00 95.81 71 CYS A C 1
ATOM 520 O O . CYS A 1 71 ? -5.361 -5.559 2.985 1.00 95.81 71 CYS A O 1
ATOM 522 N N . ALA A 1 72 ? -5.157 -5.608 0.749 1.00 95.31 72 ALA A N 1
ATOM 523 C CA . ALA A 1 72 ? -5.389 -7.040 0.600 1.00 95.31 72 ALA A CA 1
ATOM 524 C C . ALA A 1 72 ? -4.094 -7.867 0.610 1.00 95.31 72 ALA A C 1
ATOM 526 O O . ALA A 1 72 ? -4.164 -9.068 0.845 1.00 95.31 72 ALA A O 1
ATOM 527 N N . SER A 1 73 ? -2.929 -7.255 0.364 1.00 93.44 73 SER A N 1
ATOM 528 C CA . SER A 1 73 ? -1.667 -7.996 0.249 1.00 93.44 73 SER A CA 1
ATOM 529 C C . SER A 1 73 ? -1.050 -8.399 1.584 1.00 93.44 73 SER A C 1
ATOM 531 O O . SER A 1 73 ? -0.149 -9.226 1.587 1.00 93.44 73 SER A O 1
ATOM 533 N N . GLU A 1 74 ? -1.470 -7.780 2.687 1.00 92.69 74 GLU A N 1
ATOM 534 C CA . GLU A 1 74 ? -0.893 -7.985 4.018 1.00 92.69 74 GLU A CA 1
ATOM 535 C C . GLU A 1 74 ? -1.965 -7.903 5.109 1.00 92.69 74 GLU A C 1
ATOM 537 O O . GLU A 1 74 ? -3.029 -7.295 4.930 1.00 92.69 74 GLU A O 1
ATOM 542 N N . ASP A 1 75 ? -1.641 -8.467 6.271 1.00 93.38 75 ASP A N 1
ATOM 543 C CA . ASP A 1 75 ? -2.390 -8.264 7.506 1.00 93.38 75 ASP A CA 1
ATOM 544 C C . ASP A 1 75 ? -1.858 -7.029 8.252 1.00 93.38 75 ASP A C 1
ATOM 546 O O . ASP A 1 75 ? -0.916 -7.085 9.043 1.00 93.38 75 ASP A O 1
ATOM 550 N N . TRP A 1 76 ? -2.432 -5.872 7.930 1.00 95.81 76 TRP A N 1
ATOM 551 C CA . TRP A 1 76 ? -1.967 -4.583 8.432 1.00 95.81 76 TRP A CA 1
ATOM 552 C C . TRP A 1 76 ? -2.248 -4.387 9.924 1.00 95.81 76 TRP A C 1
ATOM 554 O O . TRP A 1 76 ? -3.349 -4.640 10.417 1.00 95.81 76 TRP A O 1
ATOM 564 N N . SER A 1 77 ? -1.259 -3.841 10.634 1.00 95.94 77 SER A N 1
ATOM 565 C CA . SER A 1 77 ? -1.443 -3.388 12.013 1.00 95.94 77 SER A CA 1
ATOM 566 C C . SER A 1 77 ? -2.414 -2.200 12.086 1.00 95.94 77 SER A C 1
ATOM 568 O O . SER A 1 77 ? -2.547 -1.422 11.133 1.00 95.94 77 SER A O 1
ATOM 570 N N . LEU A 1 78 ? -3.058 -2.011 13.244 1.00 96.12 78 LEU A N 1
ATOM 571 C CA . LEU A 1 78 ? -3.913 -0.841 13.478 1.00 96.12 78 LEU A CA 1
ATOM 572 C C . LEU A 1 78 ? -3.135 0.475 13.334 1.00 96.12 78 LEU A C 1
ATOM 574 O O . LEU A 1 78 ? -3.689 1.449 12.831 1.00 96.12 78 LEU A O 1
ATOM 578 N N . ASP A 1 79 ? -1.859 0.503 13.731 1.00 96.94 79 ASP A N 1
ATOM 579 C CA . ASP A 1 79 ? -0.988 1.674 13.577 1.00 96.94 79 ASP A CA 1
ATOM 580 C C . ASP A 1 79 ? -0.804 2.044 12.099 1.00 96.94 79 ASP A C 1
ATOM 582 O O . ASP A 1 79 ? -1.075 3.178 11.699 1.00 96.94 79 ASP A O 1
ATOM 586 N N . SER A 1 80 ? -0.463 1.065 11.259 1.00 97.25 80 SER A N 1
ATOM 587 C CA . SER A 1 80 ? -0.299 1.270 9.816 1.00 97.25 80 SER A CA 1
ATOM 588 C C . SER A 1 80 ? -1.591 1.750 9.149 1.00 97.25 80 SER A C 1
ATOM 590 O O . SER A 1 80 ? -1.569 2.677 8.336 1.00 97.25 80 SER A O 1
ATOM 592 N N . LEU A 1 81 ? -2.741 1.178 9.524 1.00 97.62 81 LEU A N 1
ATOM 593 C CA . LEU A 1 81 ? -4.043 1.633 9.027 1.00 97.62 81 LEU A CA 1
ATOM 594 C C . LEU A 1 81 ? -4.362 3.062 9.493 1.00 97.62 81 LEU A C 1
ATOM 596 O O . LEU A 1 81 ? -4.828 3.875 8.695 1.00 97.62 81 LEU A O 1
ATOM 600 N N . ASN A 1 82 ? -4.070 3.409 10.751 1.00 97.94 82 ASN A N 1
ATOM 601 C CA . ASN A 1 82 ? -4.278 4.761 11.277 1.00 97.94 82 ASN A CA 1
ATOM 602 C C . ASN A 1 82 ? -3.390 5.802 10.573 1.00 97.94 82 ASN A C 1
ATOM 604 O O . ASN A 1 82 ? -3.870 6.902 10.293 1.00 97.94 82 ASN A O 1
ATOM 608 N N . LYS A 1 83 ? -2.139 5.465 10.221 1.00 98.12 83 LYS A N 1
ATOM 609 C CA . LYS A 1 83 ? -1.270 6.341 9.410 1.00 98.12 83 LYS A CA 1
ATOM 610 C C . LYS A 1 83 ? -1.869 6.628 8.034 1.00 98.12 83 LYS A C 1
ATOM 612 O O . LYS A 1 83 ? -1.863 7.770 7.584 1.00 98.12 83 LYS A O 1
ATOM 617 N N . ALA A 1 84 ? -2.416 5.615 7.363 1.00 97.81 84 ALA A N 1
ATOM 618 C CA . ALA A 1 84 ? -3.073 5.816 6.073 1.00 97.81 84 ALA A CA 1
ATOM 619 C C . ALA A 1 84 ? -4.359 6.657 6.209 1.00 97.81 84 ALA A C 1
ATOM 621 O O . ALA A 1 84 ? -4.621 7.523 5.374 1.00 97.81 84 ALA A O 1
ATOM 622 N N . ILE A 1 85 ? -5.133 6.446 7.283 1.00 98.25 85 ILE A N 1
ATOM 623 C CA . ILE A 1 85 ? -6.354 7.212 7.588 1.00 98.25 85 ILE A CA 1
ATOM 624 C C . ILE A 1 85 ? -6.038 8.692 7.812 1.00 98.25 85 ILE A C 1
ATOM 626 O O . ILE A 1 85 ? -6.742 9.547 7.281 1.00 98.25 85 ILE A O 1
ATOM 630 N N . SER A 1 86 ? -4.990 9.009 8.577 1.00 98.00 86 SER A N 1
ATOM 631 C CA . SER A 1 86 ? -4.606 10.399 8.854 1.00 98.00 86 SER A CA 1
ATOM 632 C C . SER A 1 86 ? -3.998 11.106 7.638 1.00 98.00 86 SER A C 1
ATOM 634 O O . SER A 1 86 ? -4.041 12.333 7.555 1.00 98.00 86 SER A O 1
ATOM 636 N N . ALA A 1 87 ? -3.464 10.346 6.679 1.00 97.69 87 ALA A N 1
ATOM 637 C CA . ALA A 1 87 ? -2.852 10.880 5.469 1.00 97.69 87 ALA A CA 1
ATOM 638 C C . ALA A 1 87 ? -3.859 11.288 4.382 1.00 97.69 87 ALA A C 1
ATOM 640 O O . ALA A 1 87 ? -3.485 12.032 3.474 1.00 97.69 87 ALA A O 1
ATOM 641 N N . THR A 1 88 ? -5.108 10.816 4.440 1.00 97.44 88 THR A N 1
ATOM 642 C CA . THR A 1 88 ? -6.110 11.072 3.399 1.00 97.44 88 THR A CA 1
ATOM 643 C C . THR A 1 88 ? -7.187 12.063 3.830 1.00 97.44 88 THR A C 1
ATOM 645 O O . THR A 1 88 ? -7.594 12.123 4.988 1.00 97.44 88 THR A O 1
ATOM 648 N N . LYS A 1 89 ? -7.682 12.833 2.859 1.00 95.25 89 LYS A N 1
ATOM 649 C CA . LYS A 1 89 ? -8.912 13.635 2.972 1.00 95.25 89 LYS A CA 1
ATOM 650 C C . LYS A 1 89 ? -10.001 13.141 2.017 1.00 95.25 89 LYS A C 1
ATOM 652 O O . LYS A 1 89 ? -11.099 13.690 2.013 1.00 95.25 89 LYS A O 1
ATOM 657 N N . ASP A 1 90 ? -9.690 12.138 1.196 1.00 97.00 90 ASP A N 1
ATOM 658 C CA . ASP A 1 90 ? -10.636 11.556 0.256 1.00 97.00 90 ASP A CA 1
ATOM 659 C C . ASP A 1 90 ? -11.611 10.655 1.017 1.00 97.00 90 ASP A C 1
ATOM 661 O O . ASP A 1 90 ? -11.213 9.748 1.755 1.00 97.00 90 ASP A O 1
ATOM 665 N N . TRP A 1 91 ? -12.905 10.927 0.861 1.00 96.31 91 TRP A N 1
ATOM 666 C CA . TRP A 1 91 ? -13.929 10.258 1.650 1.00 96.31 91 TRP A CA 1
ATOM 667 C C . TRP A 1 91 ? -14.074 8.770 1.295 1.00 96.31 91 TRP A C 1
ATOM 669 O O . TRP A 1 91 ? -14.330 7.960 2.188 1.00 96.31 91 TRP A O 1
ATOM 679 N N . TYR A 1 92 ? -13.872 8.391 0.028 1.00 96.25 92 TYR A N 1
ATOM 680 C CA . TYR A 1 92 ? -13.965 6.999 -0.416 1.00 96.25 92 TYR A CA 1
ATOM 681 C C . TYR A 1 92 ? -12.783 6.185 0.111 1.00 96.25 92 TYR A C 1
ATOM 683 O O . TYR A 1 92 ? -12.960 5.070 0.607 1.00 96.25 92 TYR A O 1
ATOM 691 N N . VAL A 1 93 ? -11.575 6.752 0.044 1.00 97.38 93 VAL A N 1
ATOM 692 C CA . VAL A 1 93 ? -10.366 6.148 0.625 1.00 97.38 93 VAL A CA 1
ATOM 693 C C . VAL A 1 93 ? -10.528 5.979 2.135 1.00 97.38 93 VAL A C 1
ATOM 695 O O . VAL A 1 93 ? -10.262 4.901 2.670 1.00 97.38 93 VAL A O 1
ATOM 698 N N . LEU A 1 94 ? -11.023 7.014 2.820 1.00 97.56 94 LEU A N 1
ATOM 699 C CA . LEU A 1 94 ? -11.279 6.977 4.256 1.00 97.56 94 LEU A CA 1
ATOM 700 C C . LEU A 1 94 ? -12.269 5.866 4.635 1.00 97.56 94 LEU A C 1
ATOM 702 O O . LEU A 1 94 ? -12.044 5.157 5.617 1.00 97.56 94 LEU A O 1
ATOM 706 N N . ALA A 1 95 ? -13.340 5.688 3.857 1.00 97.38 95 ALA A N 1
ATOM 707 C CA . ALA A 1 95 ? -14.323 4.632 4.081 1.00 97.38 95 ALA A CA 1
ATOM 708 C C . ALA A 1 95 ? -13.699 3.230 3.965 1.00 97.38 95 ALA A C 1
ATOM 710 O O . ALA A 1 95 ? -13.910 2.396 4.846 1.00 97.38 95 ALA A O 1
ATOM 711 N N . VAL A 1 96 ? -12.877 2.983 2.935 1.00 96.31 96 VAL A N 1
ATOM 712 C CA . VAL A 1 96 ? -12.186 1.692 2.756 1.00 96.31 96 VAL A CA 1
ATOM 713 C C . VAL A 1 96 ? -11.231 1.399 3.912 1.00 96.31 96 VAL A C 1
ATOM 715 O O . VAL A 1 96 ? -11.243 0.292 4.449 1.00 96.31 96 VAL A O 1
ATOM 718 N N . LEU A 1 97 ? -10.433 2.381 4.333 1.00 96.94 97 LEU A N 1
ATOM 719 C CA . LEU A 1 97 ? -9.483 2.193 5.432 1.00 96.94 97 LEU A CA 1
ATOM 720 C C . LEU A 1 97 ? -10.180 1.957 6.774 1.00 96.94 97 LEU A C 1
ATOM 722 O O . LEU A 1 97 ? -9.749 1.101 7.544 1.00 96.94 97 LEU A O 1
ATOM 726 N N . ARG A 1 98 ? -11.278 2.671 7.050 1.00 96.62 98 ARG A N 1
ATOM 727 C CA . ARG A 1 98 ? -12.083 2.457 8.262 1.00 96.62 98 ARG A CA 1
ATOM 728 C C . ARG A 1 98 ? -12.736 1.080 8.279 1.00 96.62 98 ARG A C 1
ATOM 730 O O . ARG A 1 98 ? -12.700 0.427 9.314 1.00 96.62 98 ARG A O 1
ATOM 737 N N . ALA A 1 99 ? -13.265 0.620 7.146 1.00 95.50 99 ALA A N 1
ATOM 738 C CA . ALA A 1 99 ? -13.815 -0.729 7.036 1.00 95.50 99 ALA A CA 1
ATOM 739 C C . ALA A 1 99 ? -12.737 -1.798 7.279 1.00 95.50 99 ALA A C 1
ATOM 741 O O . ALA A 1 99 ? -12.952 -2.737 8.041 1.00 95.50 99 ALA A O 1
ATOM 742 N N . LYS A 1 100 ? -11.544 -1.626 6.691 1.00 94.94 100 LYS A N 1
ATOM 743 C CA . LYS A 1 100 ? -10.415 -2.542 6.910 1.00 94.94 100 LYS A CA 1
ATOM 744 C C . LYS A 1 100 ? -9.953 -2.549 8.372 1.00 94.94 100 LYS A C 1
ATOM 746 O O . LYS A 1 100 ? -9.628 -3.610 8.894 1.00 94.94 100 LYS A O 1
ATOM 751 N N . LYS A 1 101 ? -9.948 -1.386 9.029 1.00 95.88 101 LYS A N 1
ATOM 752 C CA . LYS A 1 101 ? -9.630 -1.251 10.455 1.00 95.88 101 LYS A CA 1
ATOM 753 C C . LYS A 1 101 ? -10.649 -1.970 11.343 1.00 95.88 101 LYS A C 1
ATOM 755 O O . LYS A 1 101 ? -10.232 -2.759 12.180 1.00 95.88 101 LYS A O 1
ATOM 760 N N . ALA A 1 102 ? -11.945 -1.747 11.128 1.00 95.06 102 ALA A N 1
ATOM 761 C CA . ALA A 1 102 ? -13.001 -2.400 11.905 1.00 95.06 102 ALA A CA 1
ATOM 762 C C . ALA A 1 102 ? -12.909 -3.933 11.805 1.00 95.06 102 ALA A C 1
ATOM 764 O O . ALA A 1 102 ? -12.892 -4.619 12.822 1.00 95.06 102 ALA A O 1
ATOM 765 N N . ALA A 1 103 ? -12.701 -4.463 10.593 1.00 93.69 103 ALA A N 1
ATOM 766 C CA . ALA A 1 103 ? -12.492 -5.898 10.389 1.00 93.69 103 ALA A CA 1
ATOM 767 C C . ALA A 1 103 ? -11.268 -6.445 11.157 1.00 93.69 103 ALA A C 1
ATOM 769 O O . ALA A 1 103 ? -11.278 -7.584 11.624 1.00 93.69 103 ALA A O 1
ATOM 770 N N . LYS A 1 104 ? -10.204 -5.641 11.312 1.00 92.50 104 LYS A N 1
ATOM 771 C CA . LYS A 1 104 ? -9.009 -6.016 12.083 1.00 92.50 104 LYS A CA 1
ATOM 772 C C . LYS A 1 104 ? -9.279 -6.047 13.591 1.00 92.50 104 LYS A C 1
ATOM 774 O O . LYS A 1 104 ? -8.816 -6.970 14.262 1.00 92.50 104 LYS A O 1
ATOM 779 N N . GLU A 1 105 ? -10.021 -5.071 14.110 1.00 90.81 105 GLU A N 1
ATOM 780 C CA . GLU A 1 105 ? -10.434 -5.000 15.521 1.00 90.81 105 GLU A CA 1
ATOM 781 C C . GLU A 1 105 ? -11.334 -6.187 15.905 1.00 90.81 105 GLU A C 1
ATOM 783 O O . GLU A 1 105 ? -11.097 -6.825 16.930 1.00 90.81 105 GLU A O 1
ATOM 788 N N . GLU A 1 106 ? -12.284 -6.555 15.039 1.00 89.75 106 GLU A N 1
ATOM 789 C CA . GLU A 1 106 ? -13.152 -7.727 15.227 1.00 89.75 106 GLU A CA 1
ATOM 790 C C . GLU A 1 106 ? -12.364 -9.043 15.230 1.00 89.75 106 GLU A C 1
ATOM 792 O O . GLU A 1 106 ? -12.604 -9.898 16.071 1.00 89.75 106 GLU A O 1
ATOM 797 N N . SER A 1 107 ? -11.381 -9.200 14.335 1.00 84.38 107 SER A N 1
ATOM 798 C CA . SER A 1 107 ? -10.546 -10.415 14.277 1.00 84.38 107 SER A CA 1
ATOM 799 C C . SER A 1 107 ? -9.569 -10.581 15.450 1.00 84.38 107 SER A C 1
ATOM 801 O O . SER A 1 107 ? -8.973 -11.645 15.598 1.00 84.38 107 SER A O 1
ATOM 803 N N . SER A 1 108 ? -9.359 -9.522 16.239 1.00 77.31 108 SER A N 1
ATOM 804 C CA . SER A 1 108 ? -8.421 -9.500 17.372 1.00 77.31 108 SER A CA 1
ATOM 805 C C . SER A 1 108 ? -9.124 -9.597 18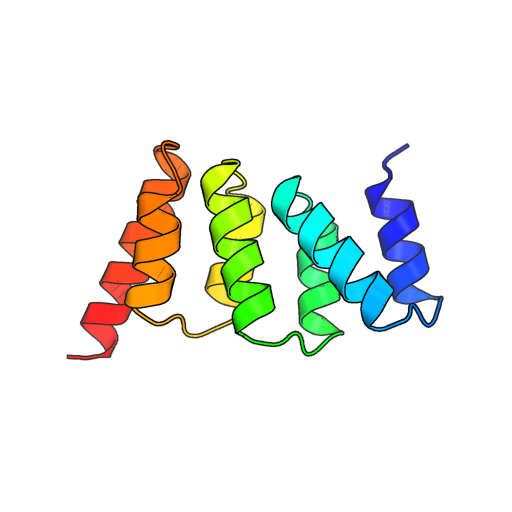.735 1.00 77.31 108 SER A C 1
ATOM 807 O O . SER A 1 108 ? -8.442 -9.546 19.759 1.00 77.31 108 SER A O 1
ATOM 809 N N . SER A 1 109 ? -10.460 -9.683 18.738 1.00 66.88 109 SER A N 1
ATOM 810 C CA . SER A 1 109 ? -11.320 -9.855 19.919 1.00 66.88 109 SER A CA 1
ATOM 811 C C . SER A 1 109 ? -11.692 -11.322 20.105 1.00 66.88 109 SER A C 1
ATOM 813 O O . SER A 1 109 ? -11.777 -11.750 21.276 1.00 66.88 109 SER A O 1
#

pLDDT: mean 89.42, std 13.73, range [40.62, 98.44]

Sequence (109 aa):
MSGGIVVLALCNNACISSEMALEVFQKAASRGNDEVVKPLLSKYCFALSVKEEAMVCAARNGQLNVLKVICASEDWSLDSLNKAISATKDWYVLAVLRAKKAAKEESSS

Foldseek 3Di:
DDPLVVLVVCVVPPPDDPVRLLVQLLVCLLVLVLVSNQVSLVPDDDDPVSLLSSLLSNLLNVNQNSNVNSLVSDDDDLVSLVSSLVNHPDPNSNVVSVVSNVVSVVVVD